Protein AF-A0A0P7GP69-F1 (afdb_monomer)

Sequence (137 aa):
MLWIRYITTRHDRRGEGIGARLAAFVAEHAAEQGYRRCRIAVNNPFAYHALYKAGFVFTGRETGLAELVLERPGQRDAATYQCGLDTFRTDEDRDLSDDERAFLDRHEGDGAPDLVGAPRDGADGARGGGTTDLPEP

Nearest PDB structures (foldseek):
  4fd5-assembly1_A  TM=7.853E-01  e=3.731E-02  Aedes aegypti
  6v3t-assembly3_C  TM=8.218E-01  e=5.816E-02  Tribolium castaneum
  3ne7-assembly1_A  TM=7.662E-01  e=9.659E-02  Thermoplasma acidophilum
  2oh1-assembly3_C  TM=7.158E-01  e=3.024E-01  Listeria monocytogenes serotype 4b str. F2365
  4bmh-assembly1_A  TM=7.440E-01  e=9.470E-01  Streptomyces sviceus ATCC 29083

Radius of gyration: 19.72 Å; Cα contacts (8 Å, |Δi|>4): 184; chains: 1; bounding box: 59×52×48 Å

Mean predicted aligned error: 7.57 Å

Structure (mmCIF, N/CA/C/O backbone):
data_AF-A0A0P7GP69-F1
#
_entry.id   AF-A0A0P7GP69-F1
#
loop_
_atom_site.group_PDB
_atom_site.id
_atom_site.type_symbol
_atom_site.label_atom_id
_atom_site.label_alt_id
_atom_site.label_comp_id
_atom_site.label_asym_id
_atom_site.label_entity_id
_atom_site.label_seq_id
_atom_site.pdbx_PDB_ins_code
_atom_site.Cartn_x
_atom_site.Cartn_y
_atom_site.Cartn_z
_atom_site.occupancy
_atom_site.B_iso_or_equiv
_atom_site.auth_seq_id
_atom_site.auth_comp_id
_atom_site.auth_asym_id
_atom_site.auth_atom_id
_atom_site.pdbx_PDB_model_num
ATOM 1 N N . MET A 1 1 ? -5.240 5.074 18.367 1.00 89.50 1 MET A N 1
ATOM 2 C CA . MET A 1 1 ? -4.609 4.830 17.050 1.00 89.50 1 MET A CA 1
ATOM 3 C C . MET A 1 1 ? -3.800 3.556 17.170 1.00 89.50 1 MET A C 1
ATOM 5 O O . MET A 1 1 ? -3.116 3.420 18.176 1.00 89.50 1 MET A O 1
ATOM 9 N N . LEU A 1 2 ? -3.923 2.638 16.214 1.00 97.44 2 LEU A N 1
ATOM 10 C CA . LEU A 1 2 ? -3.184 1.374 16.177 1.00 97.44 2 LEU A CA 1
ATOM 11 C C . LEU A 1 2 ? -2.047 1.466 15.152 1.00 97.44 2 LEU A C 1
ATOM 13 O O . LEU A 1 2 ? -2.227 2.072 14.097 1.00 97.44 2 LEU A O 1
ATOM 17 N N . TRP A 1 3 ? -0.897 0.871 15.466 1.00 97.12 3 TRP A N 1
ATOM 18 C CA . TRP A 1 3 ? 0.230 0.729 14.545 1.00 97.12 3 TRP A CA 1
ATOM 19 C C . TRP A 1 3 ? 0.518 -0.748 14.316 1.00 97.12 3 TRP A C 1
ATOM 21 O O . TRP A 1 3 ? 0.834 -1.480 15.252 1.00 97.12 3 TRP A O 1
ATOM 31 N N . ILE A 1 4 ? 0.428 -1.172 13.063 1.00 96.06 4 ILE A N 1
ATOM 32 C CA . ILE A 1 4 ? 0.896 -2.479 12.626 1.00 96.06 4 ILE A CA 1
ATOM 33 C C . ILE A 1 4 ? 2.402 -2.355 12.416 1.00 96.06 4 ILE A C 1
ATOM 35 O O . ILE A 1 4 ? 2.852 -1.515 11.636 1.00 96.06 4 ILE A O 1
ATOM 39 N N . ARG A 1 5 ? 3.190 -3.173 13.122 1.00 94.19 5 ARG A N 1
ATOM 40 C CA . ARG A 1 5 ? 4.652 -3.109 13.003 1.00 94.19 5 ARG A CA 1
ATOM 41 C C . ARG A 1 5 ? 5.169 -3.828 11.762 1.00 94.19 5 ARG A C 1
ATOM 43 O O . ARG A 1 5 ? 6.078 -3.324 11.118 1.00 94.19 5 ARG A O 1
ATOM 50 N N . TYR A 1 6 ? 4.610 -4.993 11.457 1.00 91.50 6 TYR A N 1
ATOM 51 C CA . TYR A 1 6 ? 4.948 -5.783 10.281 1.00 91.50 6 TYR A CA 1
ATOM 52 C C . TYR A 1 6 ? 3.769 -6.673 9.894 1.00 91.50 6 TYR A C 1
ATOM 54 O O . TYR A 1 6 ? 3.016 -7.143 10.746 1.00 91.50 6 TYR A O 1
ATOM 62 N N . ILE A 1 7 ? 3.644 -6.926 8.596 1.00 92.44 7 ILE A N 1
ATOM 63 C CA . ILE A 1 7 ? 2.836 -8.010 8.046 1.00 92.44 7 ILE A CA 1
ATOM 64 C C . ILE A 1 7 ? 3.779 -8.857 7.217 1.00 92.44 7 ILE A C 1
ATOM 66 O O . ILE A 1 7 ? 4.447 -8.361 6.313 1.00 92.44 7 ILE A O 1
ATOM 70 N N . THR A 1 8 ? 3.829 -10.141 7.527 1.00 91.38 8 THR A N 1
ATOM 71 C CA . THR A 1 8 ? 4.658 -11.096 6.809 1.00 91.38 8 THR A CA 1
ATOM 72 C C . THR A 1 8 ? 3.777 -12.194 6.239 1.00 91.38 8 THR A C 1
ATOM 74 O O . THR A 1 8 ? 2.765 -12.592 6.812 1.00 91.38 8 THR A O 1
ATOM 77 N N . THR A 1 9 ? 4.149 -12.662 5.054 1.00 90.81 9 THR A N 1
ATOM 78 C CA . THR A 1 9 ? 3.533 -13.817 4.402 1.00 90.81 9 THR A CA 1
ATOM 79 C C . THR A 1 9 ? 4.61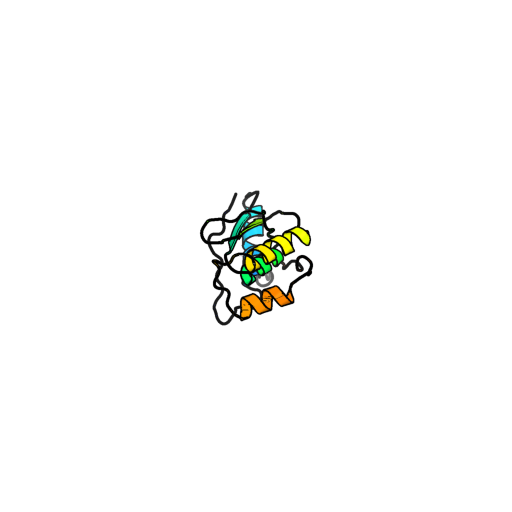0 -14.858 4.156 1.00 90.81 9 THR A C 1
ATOM 81 O O . THR A 1 9 ? 5.789 -14.520 3.994 1.00 90.81 9 THR A O 1
ATOM 84 N N . ARG A 1 10 ? 4.212 -16.134 4.157 1.00 92.38 10 ARG A N 1
ATOM 85 C CA . ARG A 1 10 ? 5.121 -17.235 3.833 1.00 92.38 10 ARG A CA 1
ATOM 86 C C . ARG A 1 10 ? 5.680 -17.021 2.424 1.00 92.38 10 ARG A C 1
ATOM 88 O O . ARG A 1 10 ? 4.948 -16.601 1.532 1.00 92.38 10 ARG A O 1
ATOM 95 N N . HIS A 1 11 ? 6.977 -17.264 2.248 1.00 87.69 11 HIS A N 1
ATOM 96 C CA . HIS A 1 11 ? 7.705 -16.889 1.033 1.00 87.69 11 HIS A CA 1
ATOM 97 C C . HIS A 1 11 ? 7.098 -17.484 -0.248 1.00 87.69 11 HIS A C 1
ATOM 99 O O . HIS A 1 11 ? 6.892 -16.775 -1.225 1.00 87.69 11 HIS A O 1
ATOM 105 N N . ASP A 1 12 ? 6.757 -18.768 -0.213 1.00 91.56 12 ASP A N 1
ATOM 106 C CA . ASP A 1 12 ? 6.130 -19.539 -1.294 1.00 91.56 12 ASP A CA 1
ATOM 107 C C . ASP A 1 12 ? 4.678 -19.140 -1.599 1.00 91.56 12 ASP A C 1
ATOM 109 O O . ASP A 1 12 ? 4.101 -19.648 -2.552 1.00 91.56 12 ASP A O 1
ATOM 113 N N . ARG A 1 13 ? 4.090 -18.241 -0.800 1.00 89.94 13 ARG A N 1
ATOM 114 C CA . ARG A 1 13 ? 2.723 -17.730 -0.978 1.00 89.94 13 ARG A CA 1
ATOM 115 C C . ARG A 1 13 ? 2.665 -16.232 -1.267 1.00 89.94 13 ARG A C 1
ATOM 117 O O . ARG A 1 13 ? 1.601 -15.606 -1.205 1.00 89.94 13 ARG A O 1
ATOM 124 N N . ARG A 1 14 ? 3.818 -15.615 -1.536 1.00 86.19 14 ARG A N 1
ATOM 125 C CA . ARG A 1 14 ? 3.886 -14.219 -1.983 1.00 86.19 14 ARG A CA 1
ATOM 126 C C . ARG A 1 14 ? 3.198 -14.090 -3.343 1.00 86.19 14 ARG A C 1
ATOM 128 O O . ARG A 1 14 ? 3.214 -15.008 -4.149 1.00 86.19 14 ARG A O 1
ATOM 135 N N . GLY A 1 15 ? 2.554 -12.950 -3.581 1.00 85.50 15 GLY A N 1
ATOM 136 C CA . GLY A 1 15 ? 1.784 -12.712 -4.809 1.00 85.50 15 GLY A CA 1
ATOM 137 C C . GLY A 1 15 ? 0.335 -13.221 -4.780 1.00 85.50 15 GLY A C 1
ATOM 138 O O . GLY A 1 15 ? -0.488 -12.694 -5.518 1.00 85.50 15 GLY A O 1
ATOM 139 N N . GLU A 1 16 ? -0.044 -14.117 -3.861 1.00 91.88 16 GLU A N 1
ATOM 140 C CA . GLU A 1 16 ? -1.431 -14.618 -3.724 1.00 91.88 16 GLU A CA 1
ATOM 141 C C . GLU A 1 16 ? -2.415 -13.605 -3.084 1.00 91.88 16 GLU A C 1
ATOM 143 O O . GLU A 1 16 ? -3.560 -13.930 -2.770 1.00 91.88 16 GLU A O 1
ATOM 148 N N . GLY A 1 17 ? -1.977 -12.373 -2.802 1.00 92.06 17 GLY A N 1
ATOM 149 C CA . GLY A 1 17 ? -2.814 -11.335 -2.180 1.00 92.06 17 GLY A CA 1
ATOM 150 C C . GLY A 1 17 ? -3.079 -11.507 -0.674 1.00 92.06 17 GLY A C 1
ATOM 151 O O . GLY A 1 17 ? -3.823 -10.720 -0.089 1.00 92.06 17 GLY A O 1
ATOM 152 N N . ILE A 1 18 ? -2.450 -12.487 -0.015 1.00 94.06 18 ILE A N 1
ATOM 153 C CA . ILE A 1 18 ? -2.645 -12.786 1.419 1.00 94.06 18 ILE A CA 1
ATOM 154 C C . ILE A 1 18 ? -2.333 -11.575 2.305 1.00 94.06 18 ILE A C 1
ATOM 156 O O . ILE A 1 18 ? -3.105 -11.265 3.208 1.00 94.06 18 ILE A O 1
ATOM 160 N N . GLY A 1 19 ? -1.231 -10.867 2.035 1.00 94.44 19 GLY A N 1
ATOM 161 C CA . GLY A 1 19 ? -0.807 -9.721 2.846 1.00 94.44 19 GLY A CA 1
ATOM 162 C C . GLY A 1 19 ? -1.837 -8.589 2.859 1.00 94.44 19 GLY A C 1
ATOM 163 O O . GLY A 1 19 ? -2.159 -8.067 3.923 1.00 94.44 19 GLY A O 1
ATOM 164 N N . ALA A 1 20 ? -2.420 -8.272 1.698 1.00 96.38 20 ALA A N 1
ATOM 165 C CA . ALA A 1 20 ? -3.468 -7.260 1.582 1.00 96.38 20 ALA A CA 1
ATOM 166 C C . ALA A 1 20 ? -4.740 -7.673 2.342 1.00 96.38 20 ALA A C 1
ATOM 168 O O . ALA A 1 20 ? -5.310 -6.881 3.088 1.00 96.38 20 ALA A O 1
ATOM 169 N N . ARG A 1 21 ? -5.157 -8.939 2.216 1.00 96.25 21 ARG A N 1
ATOM 170 C CA . ARG A 1 21 ? -6.332 -9.468 2.928 1.00 96.25 21 ARG A CA 1
ATOM 171 C C . ARG A 1 21 ? -6.133 -9.473 4.445 1.00 96.25 21 ARG A C 1
ATOM 173 O O . ARG A 1 21 ? -7.048 -9.110 5.177 1.00 96.25 21 ARG A O 1
ATOM 180 N N . LEU A 1 22 ? -4.938 -9.831 4.919 1.00 95.56 22 LEU A N 1
ATOM 181 C CA . LEU A 1 22 ? -4.597 -9.782 6.341 1.00 95.56 22 LEU A CA 1
ATOM 182 C C . LEU A 1 22 ? -4.575 -8.339 6.869 1.00 95.56 22 LEU A C 1
ATOM 184 O O . LEU A 1 22 ? -5.099 -8.080 7.948 1.00 95.56 22 LEU A O 1
ATOM 188 N N . ALA A 1 23 ? -4.034 -7.386 6.104 1.00 97.12 23 ALA A N 1
ATOM 189 C CA . ALA A 1 23 ? -4.077 -5.967 6.463 1.00 97.12 23 ALA A CA 1
ATOM 190 C C . ALA A 1 23 ? -5.520 -5.441 6.560 1.00 97.12 23 ALA A C 1
ATOM 192 O O . ALA A 1 23 ? -5.849 -4.716 7.500 1.00 97.12 23 ALA A O 1
ATOM 193 N N . ALA A 1 24 ? -6.385 -5.825 5.612 1.00 97.25 24 ALA A N 1
ATOM 194 C CA . ALA A 1 24 ? -7.797 -5.453 5.616 1.00 97.25 24 ALA A CA 1
ATOM 195 C C . ALA A 1 24 ? -8.510 -5.986 6.867 1.00 97.25 24 ALA A C 1
ATOM 197 O O . ALA A 1 24 ? -9.163 -5.207 7.560 1.00 97.25 24 ALA A O 1
ATOM 198 N N . PHE A 1 25 ? -8.292 -7.266 7.193 1.00 96.62 25 PHE A N 1
ATOM 199 C CA . PHE A 1 25 ? -8.808 -7.924 8.396 1.00 96.62 25 PHE A CA 1
ATOM 200 C C . PHE A 1 25 ? -8.376 -7.226 9.684 1.00 96.62 25 PHE A C 1
ATOM 202 O O . PHE A 1 25 ? -9.216 -6.856 10.498 1.00 96.62 25 PHE A O 1
ATOM 209 N N . VAL A 1 26 ? -7.071 -6.991 9.860 1.00 96.31 26 VAL A N 1
ATOM 210 C CA . VAL A 1 26 ? -6.545 -6.349 11.075 1.00 96.31 26 VAL A CA 1
ATOM 211 C C . VAL A 1 26 ? -7.121 -4.945 11.245 1.00 96.31 26 VAL A C 1
ATOM 213 O O . VAL A 1 26 ? -7.465 -4.556 12.358 1.00 96.31 26 VAL A O 1
ATOM 216 N N . ALA A 1 27 ? -7.245 -4.178 10.162 1.00 96.50 27 ALA A N 1
ATOM 217 C CA . ALA A 1 27 ? -7.786 -2.827 10.231 1.00 96.50 27 ALA A CA 1
ATOM 218 C C . ALA A 1 27 ? -9.303 -2.792 10.492 1.00 96.50 27 ALA A C 1
ATOM 220 O O . ALA A 1 27 ? -9.760 -1.899 11.204 1.00 96.50 27 ALA A O 1
ATOM 221 N N . GLU A 1 28 ? -10.072 -3.747 9.961 1.00 95.88 28 GLU A N 1
ATOM 222 C CA . GLU A 1 28 ? -11.498 -3.904 10.290 1.00 95.88 28 GLU A CA 1
ATOM 223 C C . GLU A 1 28 ? -11.678 -4.280 11.758 1.00 95.88 28 GLU A C 1
ATOM 225 O O . GLU A 1 28 ? -12.381 -3.580 12.485 1.00 95.88 28 GLU A O 1
ATOM 230 N N . HIS A 1 29 ? -10.930 -5.275 12.231 1.00 95.69 29 HIS A N 1
ATOM 231 C CA . HIS A 1 29 ? -10.969 -5.677 13.631 1.00 95.69 29 HIS A CA 1
ATOM 232 C C . HIS A 1 29 ? -10.533 -4.543 14.571 1.00 95.69 29 HIS A C 1
ATOM 234 O O . HIS A 1 29 ? -11.138 -4.310 15.613 1.00 95.69 29 HIS A O 1
ATOM 240 N N . ALA A 1 30 ? -9.515 -3.764 14.196 1.00 95.94 30 ALA A N 1
ATOM 241 C CA . ALA A 1 30 ? -9.116 -2.588 14.963 1.00 95.94 30 ALA A CA 1
ATOM 242 C C . ALA A 1 30 ? -10.257 -1.558 15.064 1.00 95.94 30 ALA A C 1
ATOM 244 O O . ALA A 1 30 ? -10.475 -0.987 16.134 1.00 95.94 30 ALA A O 1
ATOM 245 N N . ALA A 1 31 ? -11.004 -1.325 13.982 1.00 95.62 31 ALA A N 1
ATOM 246 C CA . ALA A 1 31 ? -12.147 -0.417 14.008 1.00 95.62 31 ALA A CA 1
ATOM 247 C C . ALA A 1 31 ? -13.261 -0.928 14.939 1.00 95.62 31 ALA A C 1
ATOM 249 O O . ALA A 1 31 ? -13.787 -0.146 15.733 1.00 95.62 31 ALA A O 1
ATOM 250 N N . GLU A 1 32 ? -13.559 -2.229 14.909 1.00 95.56 32 GLU A N 1
ATOM 251 C CA . GLU A 1 32 ? -14.523 -2.884 15.810 1.00 95.56 32 GLU A CA 1
ATOM 252 C C . GLU A 1 32 ? -14.122 -2.758 17.286 1.00 95.56 32 GLU A C 1
ATOM 254 O O . GLU A 1 32 ? -14.969 -2.520 18.143 1.00 95.56 32 GLU A O 1
ATOM 259 N N . GLN A 1 33 ? -12.821 -2.825 17.585 1.00 96.44 33 GLN A N 1
ATOM 260 C CA . GLN A 1 33 ? -12.275 -2.609 18.932 1.00 96.44 33 GLN A CA 1
ATOM 261 C C . GLN A 1 33 ? -12.188 -1.118 19.330 1.00 96.44 33 GLN A C 1
ATOM 263 O O . GLN A 1 33 ? -11.641 -0.777 20.379 1.00 96.44 33 GLN A O 1
ATOM 268 N N . GLY A 1 34 ? -12.707 -0.199 18.508 1.00 97.38 34 GLY A N 1
ATOM 269 C CA . GLY A 1 34 ? -12.780 1.233 18.811 1.00 97.38 34 GLY A CA 1
ATOM 270 C C . GLY A 1 34 ? -11.547 2.051 18.409 1.00 97.38 34 GLY A C 1
ATOM 271 O O . GLY A 1 34 ? -11.460 3.246 18.726 1.00 97.38 34 GLY A O 1
ATOM 272 N N . TYR A 1 35 ? -10.585 1.474 17.681 1.00 97.81 35 TYR A N 1
ATOM 273 C CA . TYR A 1 35 ? -9.469 2.244 17.135 1.00 97.81 35 TYR A CA 1
ATOM 274 C C . TYR A 1 35 ? -9.928 3.091 15.946 1.00 97.81 35 TYR A C 1
ATOM 276 O O . TYR A 1 35 ? -10.256 2.593 14.878 1.00 97.81 35 TYR A O 1
ATOM 284 N N . ARG A 1 36 ? -9.850 4.418 16.097 1.00 96.25 36 ARG A N 1
ATOM 285 C CA . ARG A 1 36 ? -10.260 5.368 15.043 1.00 96.25 36 ARG A CA 1
ATOM 286 C C . ARG A 1 36 ? -9.389 5.356 13.780 1.00 96.25 36 ARG A C 1
ATOM 288 O O . ARG A 1 36 ? -9.825 5.842 12.745 1.00 96.25 36 ARG A O 1
ATOM 295 N N . ARG A 1 37 ? -8.130 4.922 13.900 1.00 96.44 37 ARG A N 1
ATOM 296 C CA . ARG A 1 37 ? -7.110 4.952 12.838 1.00 96.44 37 ARG A CA 1
ATOM 297 C C . ARG A 1 37 ? -6.132 3.801 13.013 1.00 96.44 37 ARG A C 1
ATOM 299 O O . ARG A 1 37 ? -5.710 3.540 14.148 1.00 96.44 37 ARG A O 1
ATOM 306 N N . CYS A 1 38 ? -5.736 3.203 11.898 1.00 97.88 38 CYS A N 1
ATOM 307 C CA . CYS A 1 38 ? -4.711 2.173 11.796 1.00 97.88 38 CYS A CA 1
ATOM 308 C C . CYS A 1 38 ? -3.586 2.656 10.872 1.00 97.88 38 CYS A C 1
ATOM 310 O O . CYS A 1 38 ? -3.866 3.187 9.798 1.00 97.88 38 CYS A O 1
ATOM 312 N N . ARG A 1 39 ? -2.328 2.476 11.280 1.00 97.81 39 ARG A N 1
ATOM 313 C CA . ARG A 1 39 ? -1.135 2.879 10.523 1.00 97.81 39 ARG A CA 1
ATOM 314 C C . ARG A 1 39 ? -0.161 1.737 10.325 1.00 97.81 39 ARG A C 1
ATOM 316 O O . ARG A 1 39 ? -0.109 0.814 11.135 1.00 97.81 39 ARG A O 1
ATOM 323 N N . ILE A 1 40 ? 0.637 1.860 9.280 1.00 97.50 40 ILE A N 1
ATOM 324 C CA . ILE A 1 40 ? 1.762 0.982 8.975 1.00 97.50 40 ILE A CA 1
ATOM 325 C C . ILE A 1 40 ? 2.774 1.750 8.132 1.00 97.50 40 ILE A C 1
ATOM 327 O O . ILE A 1 40 ? 2.391 2.613 7.343 1.00 97.50 40 ILE A O 1
ATOM 331 N N . ALA A 1 41 ? 4.052 1.445 8.322 1.00 96.38 41 ALA A N 1
ATOM 332 C CA . ALA A 1 41 ? 5.128 1.953 7.489 1.00 96.38 41 ALA A CA 1
ATOM 333 C C . ALA A 1 41 ? 5.677 0.810 6.624 1.00 96.38 41 ALA A C 1
ATOM 335 O O . ALA A 1 41 ? 5.809 -0.316 7.112 1.00 96.38 41 ALA A O 1
ATOM 336 N N . VAL A 1 42 ? 5.931 1.069 5.341 1.00 95.50 42 VAL A N 1
ATOM 337 C CA . VAL A 1 42 ? 6.408 0.062 4.379 1.00 95.50 42 VAL A CA 1
ATOM 338 C C . VAL A 1 42 ? 7.571 0.604 3.563 1.00 95.50 42 VAL A C 1
ATOM 340 O O . VAL A 1 42 ? 7.556 1.754 3.142 1.00 95.50 42 VAL A O 1
ATOM 343 N N . ASN A 1 43 ? 8.568 -0.236 3.312 1.00 92.75 43 ASN A N 1
ATOM 344 C CA . ASN A 1 43 ? 9.814 0.157 2.653 1.00 92.75 43 ASN A CA 1
ATOM 345 C C . ASN A 1 43 ? 9.947 -0.335 1.204 1.00 92.75 43 ASN A C 1
ATOM 347 O O . ASN A 1 43 ? 10.962 -0.063 0.576 1.00 92.75 43 ASN A O 1
ATOM 351 N N . ASN A 1 44 ? 8.953 -1.057 0.678 1.00 93.62 44 ASN A N 1
ATOM 352 C CA . ASN A 1 44 ? 8.987 -1.607 -0.676 1.00 93.62 44 ASN A CA 1
ATOM 353 C C . ASN A 1 44 ? 7.667 -1.351 -1.428 1.00 93.62 44 ASN A C 1
ATOM 355 O O . ASN A 1 44 ? 6.591 -1.340 -0.805 1.00 93.62 44 ASN A O 1
ATOM 359 N N . PRO A 1 45 ? 7.722 -1.199 -2.764 1.00 96.12 45 PRO A N 1
ATOM 360 C CA . PRO A 1 45 ? 6.562 -0.840 -3.575 1.00 96.12 45 PRO A CA 1
ATOM 361 C C . PRO A 1 45 ? 5.485 -1.935 -3.622 1.00 96.12 45 PRO A C 1
ATOM 363 O O . PRO A 1 45 ? 4.294 -1.625 -3.704 1.00 96.12 45 PRO A O 1
ATOM 366 N N . PHE A 1 46 ? 5.852 -3.215 -3.488 1.00 95.81 46 PHE A N 1
ATOM 367 C CA . PHE A 1 46 ? 4.871 -4.305 -3.439 1.00 95.81 46 PHE A CA 1
ATOM 368 C C . PHE A 1 46 ? 3.967 -4.204 -2.209 1.00 95.81 46 PHE A C 1
ATOM 370 O O . PHE A 1 46 ? 2.744 -4.331 -2.314 1.00 95.81 46 PHE A O 1
ATOM 377 N N . ALA A 1 47 ? 4.562 -3.969 -1.036 1.00 95.81 47 ALA A N 1
ATOM 378 C CA . ALA A 1 47 ? 3.832 -3.781 0.209 1.00 95.81 47 ALA A CA 1
ATOM 379 C C . ALA A 1 47 ? 2.990 -2.503 0.160 1.00 95.81 47 ALA A C 1
ATOM 381 O O . ALA A 1 47 ? 1.822 -2.543 0.540 1.00 95.81 47 ALA A O 1
ATOM 382 N N . TYR A 1 48 ? 3.534 -1.405 -0.370 1.00 97.56 48 TYR A N 1
ATOM 383 C CA . TYR A 1 48 ? 2.784 -0.167 -0.601 1.00 97.56 48 TYR A CA 1
ATOM 384 C C . TYR A 1 48 ? 1.508 -0.417 -1.416 1.00 97.56 48 TYR A C 1
ATOM 386 O O . TYR A 1 48 ? 0.400 -0.121 -0.961 1.00 97.56 48 TYR A O 1
ATOM 394 N N . HIS A 1 49 ? 1.638 -1.064 -2.573 1.00 97.69 49 HIS A N 1
ATOM 395 C CA . HIS A 1 49 ? 0.506 -1.378 -3.439 1.00 97.69 49 HIS A CA 1
ATOM 396 C C . HIS A 1 49 ? -0.492 -2.350 -2.781 1.00 97.69 49 HIS A C 1
ATOM 398 O O . HIS A 1 49 ? -1.709 -2.166 -2.868 1.00 97.69 49 HIS A O 1
ATOM 404 N N . ALA A 1 50 ? -0.001 -3.372 -2.074 1.00 97.06 50 ALA A N 1
ATOM 405 C CA . ALA A 1 50 ? -0.847 -4.306 -1.331 1.00 97.06 50 ALA A CA 1
ATOM 406 C C . ALA A 1 50 ? -1.653 -3.610 -0.219 1.00 97.06 50 ALA A C 1
ATOM 408 O O . ALA A 1 50 ? -2.810 -3.955 0.022 1.00 97.06 50 ALA A O 1
ATOM 409 N N . LEU A 1 51 ? -1.074 -2.611 0.442 1.00 97.94 51 LEU A N 1
ATOM 410 C CA . LEU A 1 51 ? -1.741 -1.839 1.486 1.00 97.94 51 LEU A CA 1
ATOM 411 C C . LEU A 1 51 ? -2.804 -0.898 0.909 1.00 97.94 51 LEU A C 1
ATOM 413 O O . LEU A 1 51 ? -3.879 -0.774 1.499 1.00 97.94 51 LEU A O 1
ATOM 417 N N . TYR A 1 52 ? -2.583 -0.344 -0.286 1.00 98.12 52 TYR A N 1
ATOM 418 C CA . TYR A 1 52 ? -3.638 0.356 -1.023 1.00 98.12 52 TYR A CA 1
ATOM 419 C C . TYR A 1 52 ? -4.827 -0.553 -1.332 1.00 98.12 52 TYR A C 1
ATOM 421 O O . TYR A 1 52 ? -5.969 -0.126 -1.142 1.00 98.12 52 TYR A O 1
ATOM 429 N N . LYS A 1 53 ? -4.597 -1.814 -1.725 1.00 97.75 53 LYS A N 1
ATOM 430 C CA . LYS A 1 53 ? -5.675 -2.813 -1.880 1.00 97.75 53 LYS A CA 1
ATOM 431 C C . LYS A 1 53 ? -6.431 -3.054 -0.571 1.00 97.75 53 LYS A C 1
ATOM 433 O O . LYS A 1 53 ? -7.635 -3.264 -0.591 1.00 97.75 53 LYS A O 1
ATOM 438 N N . ALA A 1 54 ? -5.761 -2.972 0.575 1.00 97.69 54 ALA A N 1
ATOM 439 C CA . ALA A 1 54 ? -6.381 -3.100 1.897 1.00 97.69 54 ALA A CA 1
ATOM 440 C C . ALA A 1 54 ? -7.087 -1.819 2.397 1.00 97.69 54 ALA A C 1
ATOM 442 O O . ALA A 1 54 ? -7.596 -1.784 3.520 1.00 97.69 54 ALA A O 1
ATOM 443 N N . GLY A 1 55 ? -7.098 -0.752 1.591 1.00 97.88 55 GLY A N 1
ATOM 444 C CA . GLY A 1 55 ? -7.734 0.524 1.920 1.00 97.88 55 GLY A CA 1
ATOM 445 C C . GLY A 1 55 ? -6.885 1.471 2.769 1.00 97.88 55 GLY A C 1
ATOM 446 O O . GLY A 1 55 ? -7.422 2.444 3.295 1.00 97.88 55 GLY A O 1
ATOM 447 N N . PHE A 1 56 ? -5.587 1.204 2.919 1.00 98.38 56 PHE A N 1
ATOM 448 C CA . PHE A 1 56 ? -4.646 2.176 3.468 1.00 98.38 56 PHE A CA 1
ATOM 449 C C . PHE A 1 56 ? -4.240 3.185 2.389 1.00 98.38 56 PHE A C 1
ATOM 451 O O . PHE A 1 56 ? -4.226 2.864 1.204 1.00 98.38 56 PHE A O 1
ATOM 458 N N . VAL A 1 57 ? -3.903 4.402 2.804 1.00 98.38 57 VAL A N 1
ATOM 459 C CA . VAL A 1 57 ? -3.541 5.505 1.906 1.00 98.38 57 VAL A CA 1
ATOM 460 C C . VAL A 1 57 ? -2.246 6.141 2.375 1.00 98.38 57 VAL A C 1
ATOM 462 O O . VAL A 1 57 ? -2.040 6.302 3.579 1.00 98.38 57 VAL A O 1
ATOM 465 N N . PHE A 1 58 ? -1.384 6.512 1.429 1.00 98.19 58 PHE A N 1
ATOM 466 C CA . PHE A 1 58 ? -0.160 7.246 1.719 1.00 98.19 58 PHE A CA 1
ATOM 467 C C . PHE A 1 58 ? -0.463 8.576 2.404 1.00 98.19 58 PHE A C 1
ATOM 469 O O . PHE A 1 58 ? -1.331 9.337 1.990 1.00 98.19 58 PHE A O 1
ATOM 476 N N . THR A 1 59 ? 0.268 8.860 3.475 1.00 96.88 59 THR A N 1
ATOM 477 C CA . THR A 1 59 ? 0.058 10.074 4.272 1.00 96.88 59 THR A CA 1
ATOM 478 C C . THR A 1 59 ? 0.922 11.253 3.824 1.00 96.88 59 THR A C 1
ATOM 480 O O . THR A 1 59 ? 0.869 12.306 4.461 1.00 96.88 59 THR A O 1
ATOM 483 N N . GLY A 1 60 ? 1.750 11.077 2.786 1.00 95.19 60 GLY A N 1
ATOM 484 C CA . GLY A 1 60 ? 2.786 12.043 2.404 1.00 95.19 60 GLY A CA 1
ATOM 485 C C . GLY A 1 60 ? 3.982 12.067 3.360 1.00 95.19 60 GLY A C 1
ATOM 486 O O . GLY A 1 60 ? 4.776 12.999 3.322 1.00 95.19 60 GLY A O 1
ATOM 487 N N . ARG A 1 61 ? 4.077 11.099 4.281 1.00 93.81 61 ARG A N 1
ATOM 488 C CA . ARG A 1 61 ? 5.128 11.039 5.302 1.00 93.81 61 ARG A CA 1
ATOM 489 C C . ARG A 1 61 ? 5.985 9.807 5.119 1.00 93.81 61 ARG A C 1
ATOM 491 O O . ARG A 1 61 ? 5.461 8.708 4.941 1.00 93.81 61 ARG A O 1
ATOM 498 N N . GLU A 1 62 ? 7.274 10.004 5.317 1.00 91.25 62 GLU A N 1
ATOM 499 C CA . GLU A 1 62 ? 8.261 8.944 5.431 1.00 91.25 62 GLU A CA 1
ATOM 500 C C . GLU A 1 62 ? 8.771 8.881 6.873 1.00 91.25 62 GLU A C 1
ATOM 502 O O . GLU A 1 62 ? 8.860 9.898 7.571 1.00 91.25 62 GLU A O 1
ATOM 507 N N . THR A 1 63 ? 9.053 7.680 7.360 1.00 86.06 63 THR A N 1
ATOM 508 C CA . THR A 1 63 ? 9.879 7.472 8.550 1.00 86.06 63 THR A CA 1
ATOM 509 C C . THR A 1 63 ? 11.334 7.272 8.128 1.00 86.06 63 THR A C 1
ATOM 511 O O . THR A 1 63 ? 11.644 7.091 6.951 1.00 86.06 63 THR A O 1
ATOM 514 N N . GLY A 1 64 ? 12.256 7.316 9.096 1.00 73.62 64 GLY A N 1
ATOM 515 C CA . GLY A 1 64 ? 13.647 6.941 8.834 1.00 73.62 64 GLY A CA 1
ATOM 516 C C . GLY A 1 64 ? 13.746 5.512 8.282 1.00 73.62 64 GLY A C 1
ATOM 517 O O . GLY A 1 64 ? 12.915 4.675 8.622 1.00 73.62 64 GLY A O 1
ATOM 518 N N . LEU A 1 65 ? 14.775 5.244 7.468 1.00 72.50 65 LEU A N 1
ATOM 519 C CA . LEU A 1 65 ? 14.946 4.018 6.662 1.00 72.50 65 LEU A CA 1
ATOM 520 C C . LEU A 1 65 ? 13.984 3.895 5.471 1.00 72.50 65 LEU A C 1
ATOM 522 O O . LEU A 1 65 ? 13.655 2.782 5.058 1.00 72.50 65 LEU A O 1
ATOM 526 N N . ALA A 1 66 ? 13.558 5.028 4.908 1.00 75.19 66 ALA A N 1
ATOM 527 C CA . ALA A 1 66 ? 12.819 5.041 3.654 1.00 75.19 66 ALA A CA 1
ATOM 528 C C . ALA A 1 66 ? 11.474 4.274 3.762 1.00 75.19 66 ALA A C 1
ATOM 530 O O . ALA A 1 66 ? 11.009 3.627 2.822 1.00 75.19 66 ALA A O 1
ATOM 531 N N . GLU A 1 67 ? 10.813 4.285 4.921 1.00 87.25 67 GLU A N 1
ATOM 532 C CA . GLU A 1 67 ? 9.493 3.656 5.037 1.00 87.25 67 GLU A CA 1
ATOM 533 C C . GLU A 1 67 ? 8.401 4.708 4.799 1.00 87.25 67 GLU A C 1
ATOM 535 O O . GLU A 1 67 ? 8.328 5.723 5.487 1.00 87.25 67 GLU A O 1
ATOM 540 N N . LEU A 1 68 ? 7.505 4.462 3.849 1.00 95.94 68 LEU A N 1
ATOM 541 C CA . LEU A 1 68 ? 6.342 5.313 3.614 1.00 95.94 68 LEU A CA 1
ATOM 542 C C . LEU A 1 68 ? 5.248 4.957 4.615 1.00 95.94 68 LEU A C 1
ATOM 544 O O . LEU A 1 68 ? 4.907 3.784 4.783 1.00 95.94 68 LEU A O 1
ATOM 548 N N . VAL A 1 69 ? 4.651 5.966 5.248 1.00 97.50 69 VAL A N 1
ATOM 549 C CA . VAL A 1 69 ? 3.561 5.782 6.212 1.00 97.50 69 VAL A CA 1
ATOM 550 C C . VAL A 1 69 ? 2.218 5.808 5.502 1.00 97.50 69 VAL A C 1
ATOM 552 O O . VAL A 1 69 ? 1.846 6.817 4.891 1.00 97.50 69 VAL A O 1
ATOM 555 N N . LEU A 1 70 ? 1.451 4.731 5.666 1.00 98.31 70 LEU A N 1
ATOM 556 C CA . LEU A 1 70 ? 0.073 4.640 5.211 1.00 98.31 70 LEU A CA 1
ATOM 557 C C . LEU A 1 70 ? -0.903 4.572 6.395 1.00 98.31 70 LEU A C 1
ATOM 559 O O . LEU A 1 70 ? -0.595 4.024 7.458 1.00 98.31 70 LEU A O 1
ATOM 563 N N . GLU A 1 71 ? -2.101 5.123 6.208 1.00 98.06 71 GLU A N 1
ATOM 564 C CA . GLU A 1 71 ? -3.172 5.180 7.209 1.00 98.06 71 GLU A CA 1
ATOM 565 C C . GLU A 1 71 ? -4.512 4.701 6.630 1.00 98.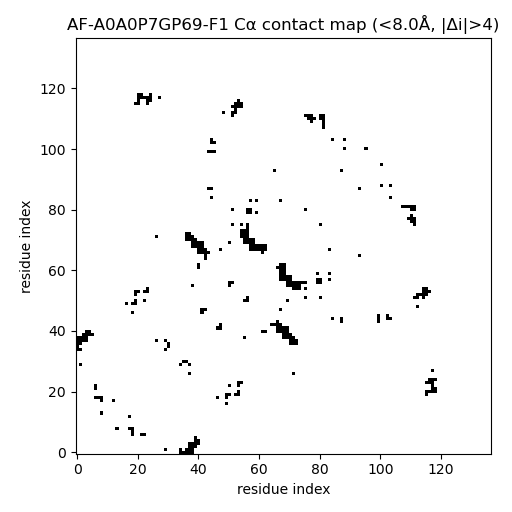06 71 GLU A C 1
ATOM 567 O O . GLU A 1 71 ? -4.816 4.931 5.460 1.00 98.06 71 GLU A O 1
ATOM 572 N N . ARG A 1 72 ? -5.330 4.056 7.468 1.00 97.25 72 ARG A N 1
ATOM 573 C CA . ARG A 1 72 ? -6.748 3.769 7.214 1.00 97.25 72 ARG A CA 1
ATOM 574 C C . ARG A 1 72 ? -7.590 4.287 8.396 1.00 97.25 72 ARG A C 1
ATOM 576 O O . ARG A 1 72 ? -7.212 4.029 9.546 1.00 97.25 72 ARG A O 1
ATOM 583 N N . PRO A 1 73 ? -8.729 4.970 8.160 1.00 96.56 73 PRO A N 1
ATOM 584 C CA . PRO A 1 73 ? -9.265 5.376 6.853 1.00 96.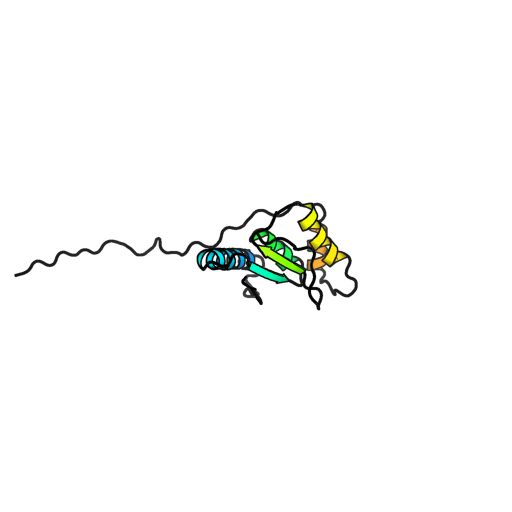56 73 PRO A CA 1
ATOM 585 C C . PRO A 1 73 ? -8.477 6.531 6.205 1.00 96.56 73 PRO A C 1
ATOM 587 O O . PRO A 1 73 ? -7.812 7.293 6.901 1.00 96.56 73 PRO A O 1
ATOM 590 N N . GLY A 1 74 ? -8.596 6.673 4.881 1.00 94.38 74 GLY A N 1
ATOM 591 C CA . GLY A 1 74 ? -8.005 7.752 4.082 1.00 94.38 74 GLY A CA 1
ATOM 592 C C . GLY A 1 74 ? -8.678 7.874 2.707 1.00 94.38 74 GLY A C 1
ATOM 593 O O . GLY A 1 74 ? -9.408 6.970 2.295 1.00 94.38 74 GLY A O 1
ATOM 594 N N . GLN A 1 75 ? -8.458 8.988 2.004 1.00 94.44 75 GLN A N 1
ATOM 595 C CA . GLN A 1 75 ? -9.011 9.219 0.663 1.00 94.44 75 GLN A CA 1
ATOM 596 C C . GLN A 1 75 ? -8.129 8.573 -0.412 1.00 94.44 75 GLN A C 1
ATOM 598 O O . GLN A 1 75 ? -6.932 8.804 -0.451 1.00 94.44 75 GLN A O 1
ATOM 603 N N . ARG A 1 76 ? -8.718 7.745 -1.279 1.00 94.56 76 ARG A N 1
ATOM 604 C CA . ARG A 1 76 ? -7.982 6.923 -2.255 1.00 94.56 76 ARG A CA 1
ATOM 605 C C . ARG A 1 76 ? -7.929 7.589 -3.629 1.00 94.56 76 ARG A C 1
ATOM 607 O O . ARG A 1 76 ? -8.535 7.089 -4.573 1.00 94.56 76 ARG A O 1
ATOM 614 N N . ASP A 1 77 ? -7.2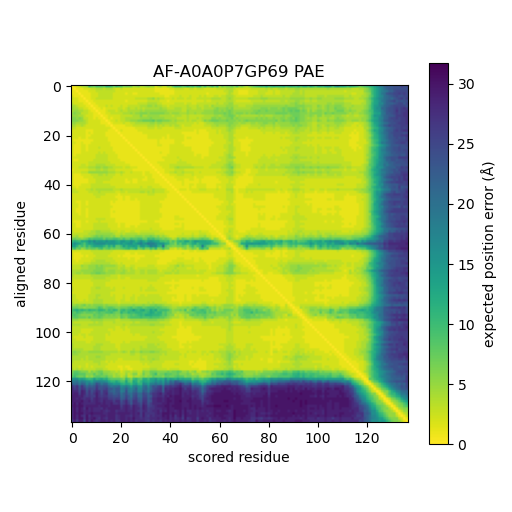67 8.733 -3.737 1.00 94.81 77 ASP A N 1
ATOM 615 C CA . ASP A 1 77 ? -7.067 9.390 -5.030 1.00 94.81 77 ASP A CA 1
ATOM 616 C C . ASP A 1 77 ? -5.812 8.876 -5.760 1.00 94.81 77 ASP A C 1
ATOM 618 O O . ASP A 1 77 ? -4.839 8.425 -5.151 1.00 94.81 77 ASP A O 1
ATOM 622 N N . ALA A 1 78 ? -5.855 8.925 -7.094 1.00 96.12 78 ALA A N 1
ATOM 623 C CA . ALA A 1 78 ? -4.782 8.426 -7.952 1.00 96.12 78 ALA A CA 1
ATOM 624 C C . ALA A 1 78 ? -3.481 9.231 -7.805 1.00 96.12 78 ALA A C 1
ATOM 626 O O . ALA A 1 78 ? -2.402 8.651 -7.867 1.00 96.12 78 ALA A O 1
ATOM 627 N N . ALA A 1 79 ? -3.572 10.544 -7.567 1.00 96.88 79 ALA A N 1
ATOM 628 C CA . ALA A 1 79 ? -2.400 11.405 -7.436 1.00 96.88 79 ALA A CA 1
ATOM 629 C C . ALA A 1 79 ? -1.582 11.056 -6.183 1.00 96.88 79 ALA A C 1
ATOM 631 O O . ALA A 1 79 ? -0.367 10.904 -6.261 1.00 96.88 79 ALA A O 1
ATOM 632 N N . THR A 1 80 ? -2.244 10.846 -5.043 1.00 97.38 80 THR A N 1
ATOM 633 C CA . THR A 1 80 ? -1.607 10.417 -3.790 1.00 97.38 80 THR A CA 1
ATOM 634 C C . THR A 1 80 ? -1.024 9.010 -3.911 1.00 97.38 80 THR A C 1
ATOM 636 O O . THR A 1 80 ? 0.061 8.739 -3.393 1.00 97.38 80 THR A O 1
ATOM 639 N N . TYR A 1 81 ? -1.708 8.116 -4.631 1.00 98.06 81 TYR A N 1
ATOM 640 C CA . TYR A 1 81 ? -1.185 6.788 -4.936 1.00 98.06 81 TYR A CA 1
ATOM 641 C C . TYR A 1 81 ? 0.107 6.859 -5.759 1.00 98.06 81 TYR A C 1
ATOM 643 O O . TYR A 1 81 ? 1.104 6.265 -5.341 1.00 98.06 81 TYR A O 1
ATOM 651 N N . GLN A 1 82 ? 0.108 7.621 -6.857 1.00 98.00 82 GLN A N 1
ATOM 652 C CA . GLN A 1 82 ? 1.282 7.799 -7.716 1.00 98.00 82 GLN A CA 1
ATOM 653 C C . GLN A 1 82 ? 2.427 8.502 -6.987 1.00 98.00 82 GLN A C 1
ATOM 655 O O . GLN A 1 82 ? 3.549 8.018 -7.049 1.00 98.00 82 GLN A O 1
ATOM 660 N N . CYS A 1 83 ? 2.139 9.531 -6.185 1.00 96.69 83 CYS A N 1
ATOM 661 C CA . CYS A 1 83 ? 3.151 10.242 -5.403 1.00 96.69 83 CYS A CA 1
ATOM 662 C C . CYS A 1 83 ? 3.975 9.299 -4.512 1.00 96.69 83 CYS A C 1
ATOM 664 O O . CYS A 1 83 ? 5.194 9.418 -4.467 1.00 96.69 83 CYS A O 1
ATOM 666 N N . GLY A 1 84 ? 3.344 8.321 -3.852 1.00 96.19 84 GLY A N 1
ATOM 667 C CA . GLY A 1 84 ? 4.098 7.341 -3.066 1.00 96.19 84 GLY A CA 1
ATOM 668 C C . GLY A 1 84 ? 4.860 6.310 -3.909 1.00 96.19 84 GLY A C 1
ATOM 669 O O . GLY A 1 84 ? 5.892 5.825 -3.459 1.00 96.19 84 GLY A O 1
ATOM 670 N N . LEU A 1 85 ? 4.408 5.983 -5.129 1.00 97.19 85 LEU A N 1
ATOM 671 C CA . LEU A 1 85 ? 5.217 5.179 -6.058 1.00 97.19 85 LEU A CA 1
ATOM 672 C C . LEU A 1 85 ? 6.446 5.960 -6.535 1.00 97.19 85 LEU A C 1
ATOM 674 O O . LEU A 1 85 ? 7.539 5.401 -6.579 1.00 97.19 85 LEU A O 1
ATOM 678 N N . ASP A 1 86 ? 6.277 7.248 -6.836 1.00 95.81 86 ASP A N 1
ATOM 679 C CA . ASP A 1 86 ? 7.356 8.138 -7.262 1.00 95.81 86 ASP A CA 1
ATOM 680 C C . ASP A 1 86 ? 8.426 8.283 -6.184 1.00 95.81 86 ASP A C 1
ATOM 682 O O . ASP A 1 86 ? 9.607 8.230 -6.510 1.00 95.81 86 ASP A O 1
ATOM 686 N N . THR A 1 87 ? 8.045 8.340 -4.903 1.00 94.56 87 THR A N 1
ATOM 687 C CA . THR A 1 87 ? 9.010 8.326 -3.793 1.00 94.56 87 THR A CA 1
ATOM 688 C C . THR A 1 87 ? 9.957 7.124 -3.862 1.00 94.56 87 THR A C 1
ATOM 690 O O . THR A 1 87 ? 11.149 7.281 -3.622 1.00 94.56 87 THR A O 1
ATOM 693 N N . PHE A 1 88 ? 9.472 5.930 -4.232 1.00 94.12 88 PHE A N 1
ATOM 694 C CA . PHE A 1 88 ? 10.357 4.774 -4.419 1.00 94.12 88 PHE A CA 1
ATOM 695 C C . PHE A 1 88 ? 11.269 4.919 -5.643 1.00 94.12 88 PHE A C 1
ATOM 697 O O . PHE A 1 88 ? 12.376 4.394 -5.614 1.00 94.12 88 PHE A O 1
ATOM 704 N N . ARG A 1 89 ? 10.821 5.601 -6.708 1.00 92.62 89 ARG A N 1
ATOM 705 C CA . ARG A 1 89 ? 11.600 5.812 -7.944 1.00 92.62 89 ARG A CA 1
ATOM 706 C C . ARG A 1 89 ? 12.721 6.835 -7.764 1.00 92.62 89 ARG A C 1
ATOM 708 O O . ARG A 1 89 ? 13.775 6.684 -8.369 1.00 92.62 89 ARG A O 1
ATOM 715 N N . THR A 1 90 ? 12.468 7.897 -7.000 1.00 90.19 90 THR A N 1
ATOM 716 C CA . THR A 1 90 ? 13.359 9.068 -6.919 1.00 90.19 90 THR A CA 1
ATOM 717 C C . THR A 1 90 ? 14.394 8.992 -5.804 1.00 90.19 90 THR A C 1
ATOM 719 O O . THR A 1 90 ? 15.316 9.799 -5.781 1.00 90.19 90 THR A O 1
ATOM 722 N N . ASP A 1 91 ? 14.214 8.088 -4.847 1.00 85.88 91 ASP A N 1
ATOM 723 C CA . ASP A 1 91 ? 15.111 7.943 -3.706 1.00 85.88 91 ASP A CA 1
ATOM 724 C C . ASP A 1 91 ? 16.356 7.131 -4.100 1.00 85.88 91 ASP A C 1
ATOM 726 O O . ASP A 1 91 ? 16.310 5.905 -4.205 1.00 85.88 91 ASP A O 1
ATOM 730 N N . GLU A 1 92 ? 17.462 7.837 -4.352 1.00 79.19 92 GLU A N 1
ATOM 731 C CA . GLU A 1 92 ? 18.736 7.264 -4.814 1.00 79.19 92 GLU A CA 1
ATOM 732 C C . GLU A 1 92 ? 19.398 6.338 -3.779 1.00 79.19 92 GLU A C 1
ATOM 734 O O . GLU A 1 92 ? 20.196 5.478 -4.154 1.00 79.19 92 GLU A O 1
ATOM 739 N N . ASP A 1 93 ? 19.055 6.470 -2.493 1.00 83.38 93 ASP A N 1
ATOM 740 C CA .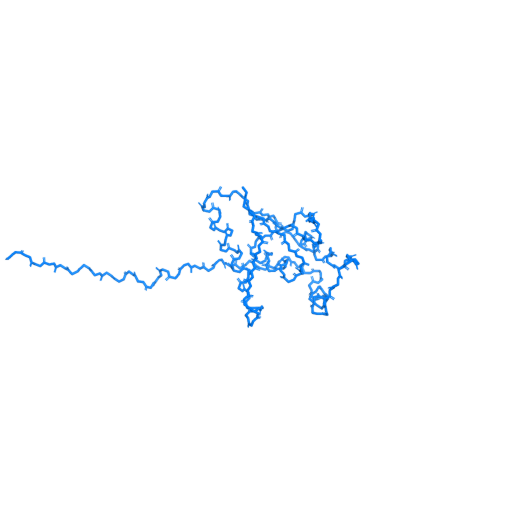 ASP A 1 93 ? 19.589 5.619 -1.424 1.00 83.38 93 ASP A CA 1
ATOM 741 C C . ASP A 1 93 ? 18.901 4.238 -1.382 1.00 83.38 93 ASP A C 1
ATOM 743 O O . ASP A 1 93 ? 19.334 3.337 -0.650 1.00 83.38 93 ASP A O 1
ATOM 747 N N . ARG A 1 94 ? 17.829 4.031 -2.164 1.00 86.25 94 ARG A N 1
ATOM 748 C CA . ARG A 1 94 ? 17.128 2.744 -2.253 1.00 86.25 94 ARG A CA 1
ATOM 749 C C . ARG A 1 94 ? 17.763 1.829 -3.285 1.00 86.25 94 ARG A C 1
ATOM 751 O O . ARG A 1 94 ? 17.653 2.030 -4.492 1.00 86.25 94 ARG A O 1
ATOM 758 N N . ASP A 1 95 ? 18.286 0.714 -2.796 1.00 87.31 95 ASP A N 1
ATOM 759 C CA . ASP A 1 95 ? 18.664 -0.411 -3.644 1.00 87.31 95 ASP A CA 1
ATOM 760 C C . ASP A 1 95 ? 17.423 -1.229 -4.036 1.00 87.31 95 ASP A C 1
ATOM 762 O O . ASP A 1 95 ? 17.049 -2.200 -3.372 1.00 87.31 95 ASP A O 1
ATOM 766 N N . LEU A 1 96 ? 16.725 -0.783 -5.085 1.00 91.88 96 LEU A N 1
ATOM 767 C CA . LEU A 1 96 ? 15.605 -1.528 -5.657 1.00 91.88 96 LEU A CA 1
ATOM 768 C C . LEU A 1 96 ? 16.110 -2.767 -6.404 1.00 91.88 96 LEU A C 1
ATOM 770 O O . LEU A 1 96 ? 17.065 -2.715 -7.180 1.00 91.88 96 LEU A O 1
ATOM 774 N N . SER A 1 97 ? 15.402 -3.877 -6.259 1.00 94.19 97 SER A N 1
ATOM 775 C CA . SER A 1 97 ? 15.571 -5.041 -7.129 1.00 94.19 97 SER A CA 1
ATOM 776 C C . SER A 1 97 ? 15.027 -4.787 -8.544 1.00 94.19 97 SER A C 1
ATOM 778 O O . SER A 1 97 ? 14.224 -3.877 -8.775 1.00 94.19 97 SER A O 1
ATOM 780 N N . ASP A 1 98 ? 15.425 -5.624 -9.508 1.00 95.75 98 ASP A N 1
ATOM 781 C CA . ASP A 1 98 ? 14.894 -5.567 -10.880 1.00 95.75 98 ASP A CA 1
ATOM 782 C C . ASP A 1 98 ? 13.371 -5.743 -10.920 1.00 95.75 98 ASP A C 1
ATOM 784 O O . ASP A 1 98 ? 12.677 -5.046 -11.662 1.00 95.75 98 ASP A O 1
ATOM 788 N N . ASP A 1 99 ? 12.839 -6.630 -10.076 1.00 95.56 99 ASP A N 1
ATOM 789 C CA . ASP A 1 99 ? 11.402 -6.871 -9.980 1.00 95.56 99 ASP A CA 1
ATOM 790 C C . ASP A 1 99 ? 10.651 -5.648 -9.439 1.00 95.56 99 ASP A C 1
ATOM 792 O O . ASP A 1 99 ? 9.535 -5.371 -9.886 1.00 95.56 99 ASP A O 1
ATOM 796 N N . GLU A 1 100 ? 11.246 -4.907 -8.498 1.00 96.31 100 GLU A N 1
ATOM 797 C CA . GLU A 1 100 ? 10.670 -3.674 -7.949 1.00 96.31 100 GLU A CA 1
ATOM 798 C C . GLU A 1 100 ? 10.672 -2.548 -8.978 1.00 96.31 100 GLU A C 1
ATOM 800 O O . GLU A 1 100 ? 9.642 -1.896 -9.146 1.00 96.31 100 GLU A O 1
ATOM 805 N N . ARG A 1 101 ? 11.773 -2.367 -9.719 1.00 96.56 101 ARG A N 1
ATOM 806 C CA . ARG A 1 101 ? 11.829 -1.420 -10.845 1.00 96.56 101 ARG A CA 1
ATOM 807 C C . ARG A 1 101 ? 10.768 -1.742 -11.890 1.00 96.56 101 ARG A C 1
ATOM 809 O O . ARG A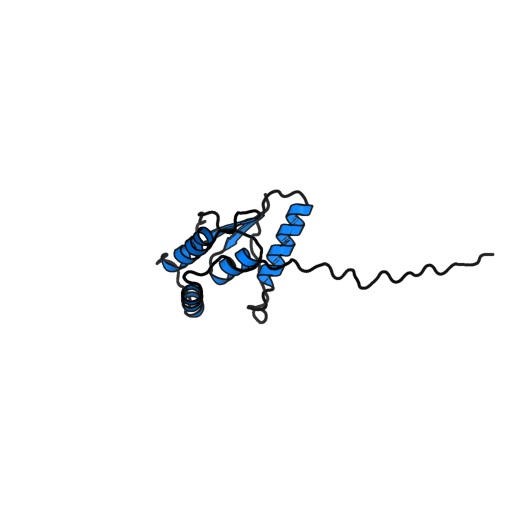 1 101 ? 9.912 -0.914 -12.180 1.00 96.56 101 ARG A O 1
ATOM 816 N N . ALA A 1 102 ? 10.738 -2.988 -12.361 1.00 97.25 102 ALA A N 1
ATOM 817 C CA . ALA A 1 102 ? 9.763 -3.420 -13.354 1.00 97.25 102 ALA A CA 1
ATOM 818 C C . ALA A 1 102 ? 8.318 -3.314 -12.835 1.00 97.25 102 ALA A C 1
ATOM 820 O O . ALA A 1 102 ? 7.385 -3.103 -13.609 1.00 97.25 102 ALA A O 1
ATOM 821 N N . PHE A 1 103 ? 8.097 -3.489 -11.529 1.00 97.44 103 PHE A N 1
ATOM 822 C CA . PHE A 1 103 ? 6.795 -3.268 -10.911 1.00 97.44 103 PHE A CA 1
ATOM 823 C C . PHE A 1 103 ? 6.394 -1.795 -10.926 1.00 97.44 103 PHE A C 1
ATOM 825 O O . PHE A 1 103 ? 5.247 -1.508 -11.266 1.00 97.44 103 PHE A O 1
ATOM 832 N N . LEU A 1 104 ? 7.309 -0.889 -10.576 1.00 97.44 104 LEU A N 1
ATOM 833 C CA . LEU A 1 104 ? 7.073 0.550 -10.619 1.00 97.44 104 LEU A CA 1
ATOM 834 C C . LEU A 1 104 ? 6.766 1.003 -12.048 1.00 97.44 104 LEU A C 1
ATOM 836 O O . LEU A 1 104 ? 5.752 1.666 -12.248 1.00 97.44 104 LEU A O 1
ATOM 840 N N . ASP A 1 105 ? 7.550 0.586 -13.038 1.00 97.62 105 ASP A N 1
ATOM 841 C CA . ASP A 1 105 ? 7.331 0.952 -14.446 1.00 97.62 105 ASP A CA 1
ATOM 842 C C . ASP A 1 105 ? 5.952 0.496 -14.943 1.00 97.62 105 ASP A C 1
ATOM 844 O O . ASP A 1 105 ? 5.221 1.251 -15.578 1.00 97.62 105 ASP A O 1
ATOM 848 N N . ARG A 1 106 ? 5.538 -0.730 -14.590 1.00 97.62 106 ARG A N 1
ATOM 849 C CA . ARG A 1 106 ? 4.219 -1.264 -14.973 1.00 97.62 106 ARG A CA 1
ATOM 850 C C . ARG A 1 106 ? 3.032 -0.494 -14.394 1.00 97.62 106 ARG A C 1
ATOM 852 O O . ARG A 1 106 ? 1.955 -0.608 -14.961 1.00 97.62 106 ARG A O 1
ATOM 859 N N . HIS A 1 107 ? 3.208 0.204 -13.272 1.00 97.31 107 HIS A N 1
ATOM 860 C CA . HIS A 1 107 ? 2.131 0.923 -12.577 1.00 97.31 107 HIS A CA 1
ATOM 861 C C . HIS A 1 107 ? 2.267 2.447 -12.690 1.00 97.31 107 HIS A C 1
ATOM 863 O O . HIS A 1 107 ? 1.638 3.190 -11.928 1.00 97.31 107 HIS A O 1
ATOM 869 N N . GLU A 1 108 ? 3.113 2.942 -13.591 1.00 96.94 108 GLU A N 1
ATOM 870 C CA . GLU A 1 108 ? 3.211 4.370 -13.874 1.00 96.94 108 GLU A CA 1
ATOM 871 C C . GLU A 1 108 ? 1.901 4.888 -14.485 1.00 96.94 108 GLU A C 1
ATOM 873 O O . GLU A 1 108 ? 1.362 4.317 -15.429 1.00 96.94 108 GLU A O 1
ATOM 878 N N . GLY A 1 109 ? 1.358 5.966 -13.913 1.00 95.88 109 GLY A N 1
ATOM 879 C CA . GLY A 1 109 ? 0.115 6.583 -14.390 1.00 95.88 109 GLY A CA 1
ATOM 880 C C . GLY A 1 109 ? -1.178 5.844 -14.013 1.00 95.88 109 GLY A C 1
ATOM 881 O O . GLY A 1 109 ? -2.264 6.379 -14.243 1.00 95.88 109 GLY A O 1
ATOM 882 N N . ASP A 1 110 ? -1.090 4.669 -13.386 1.00 97.00 110 ASP A N 1
ATOM 883 C CA . ASP A 1 110 ? -2.252 3.916 -12.907 1.00 97.00 110 ASP A CA 1
ATOM 884 C C . ASP A 1 110 ? -3.035 4.640 -11.797 1.00 97.00 110 ASP A C 1
ATOM 886 O O . ASP A 1 110 ? -2.501 5.401 -10.982 1.00 97.00 110 ASP A O 1
ATOM 890 N N . GLY A 1 111 ? -4.326 4.326 -11.698 1.00 96.69 111 GLY A N 1
ATOM 891 C CA . GLY A 1 111 ? -5.144 4.698 -10.546 1.00 96.69 111 GLY A CA 1
ATOM 892 C C . GLY A 1 111 ? -4.848 3.859 -9.297 1.00 96.69 111 GLY A C 1
ATOM 893 O O . GLY A 1 111 ? -4.187 2.821 -9.352 1.00 96.69 111 GLY A O 1
ATOM 894 N N . ALA A 1 112 ? -5.396 4.282 -8.152 1.00 95.69 112 ALA A N 1
ATOM 895 C CA . ALA A 1 112 ? -5.386 3.452 -6.949 1.00 95.69 112 ALA A CA 1
ATOM 896 C C . ALA A 1 112 ? -6.092 2.105 -7.233 1.00 95.69 112 ALA A C 1
ATOM 898 O O . ALA A 1 112 ? -7.178 2.114 -7.818 1.00 95.69 112 ALA A O 1
ATOM 899 N N . PRO A 1 113 ? -5.524 0.956 -6.813 1.00 96.75 113 PRO A N 1
ATOM 900 C CA . PRO A 1 113 ? -6.050 -0.365 -7.165 1.00 96.75 113 PRO A CA 1
ATOM 901 C C . PRO A 1 113 ? -7.430 -0.633 -6.547 1.00 96.75 113 PRO A C 1
ATOM 903 O O . PRO A 1 113 ? -7.861 0.063 -5.627 1.00 96.75 113 PRO A O 1
ATOM 906 N N . ASP A 1 114 ? -8.117 -1.690 -6.969 1.00 96.75 114 ASP A N 1
ATOM 907 C CA . ASP A 1 114 ? -9.368 -2.100 -6.321 1.00 96.75 114 ASP A CA 1
ATOM 908 C C . ASP A 1 114 ? -9.153 -2.586 -4.880 1.00 96.75 114 ASP A C 1
ATOM 910 O 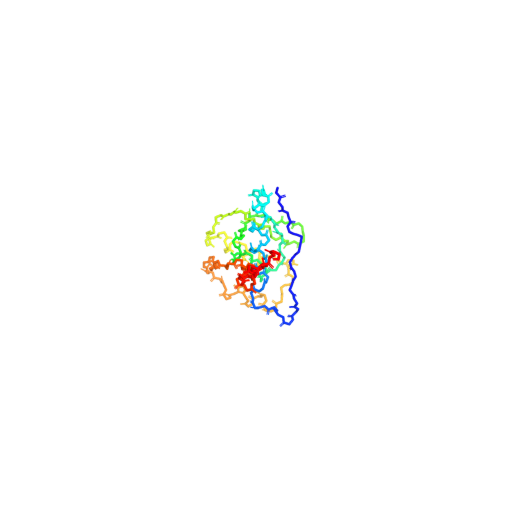O . ASP A 1 114 ? -8.084 -3.084 -4.508 1.00 96.75 114 ASP A O 1
ATOM 914 N N . LEU A 1 115 ? -10.188 -2.426 -4.050 1.00 97.00 115 LEU A N 1
ATOM 915 C CA . LEU A 1 115 ? -10.163 -2.894 -2.667 1.00 97.00 115 LEU A CA 1
ATOM 916 C C . LEU A 1 115 ? -10.295 -4.417 -2.596 1.00 97.00 115 LEU A C 1
ATOM 918 O O . LEU A 1 115 ? -11.124 -5.018 -3.276 1.00 97.00 115 LEU A O 1
ATOM 922 N N . VAL A 1 116 ? -9.535 -5.032 -1.693 1.00 96.44 116 VAL A N 1
ATOM 923 C CA . VAL A 1 116 ? -9.749 -6.417 -1.273 1.00 96.44 116 VAL A CA 1
ATOM 924 C C . VAL A 1 116 ? -10.567 -6.444 0.011 1.00 96.44 116 VAL A C 1
ATOM 926 O O . VAL A 1 116 ? -10.327 -5.666 0.933 1.00 96.44 116 VAL A O 1
ATOM 929 N N . GLY A 1 117 ? -11.526 -7.364 0.084 1.00 90.06 117 GLY A N 1
ATOM 930 C CA . GLY A 1 117 ? -12.251 -7.622 1.324 1.00 90.06 117 GLY A CA 1
ATOM 931 C C . GLY A 1 117 ? -11.387 -8.372 2.339 1.00 90.06 117 GLY A C 1
ATOM 932 O O . GLY A 1 117 ? -10.526 -9.183 1.964 1.00 90.06 117 GLY A O 1
ATOM 933 N N . ALA A 1 118 ? -11.650 -8.149 3.626 1.00 87.25 118 ALA A N 1
ATOM 934 C CA . ALA A 1 118 ? -11.141 -9.028 4.666 1.00 87.25 118 ALA A CA 1
ATOM 935 C C . ALA A 1 118 ? -11.669 -10.463 4.458 1.00 87.25 118 ALA A C 1
ATOM 937 O O . ALA A 1 118 ? -12.793 -10.661 3.977 1.00 87.25 118 ALA A O 1
ATOM 938 N N . PRO A 1 119 ? -10.879 -11.500 4.788 1.00 84.00 119 PRO A N 1
ATOM 939 C CA . PRO A 1 119 ? -11.414 -12.840 4.964 1.00 84.00 119 PRO A CA 1
ATOM 940 C C . PRO A 1 119 ? -12.560 -12.784 5.977 1.00 84.00 119 PRO A C 1
ATOM 942 O O . PRO A 1 119 ? -12.401 -12.226 7.058 1.00 84.00 119 PRO A O 1
ATOM 945 N N . ARG A 1 120 ? -13.709 -13.354 5.617 1.00 77.94 120 ARG A N 1
ATOM 946 C CA . ARG A 1 120 ? -14.793 -13.577 6.573 1.00 77.94 120 ARG A CA 1
ATOM 947 C C . ARG A 1 120 ? -14.416 -14.771 7.436 1.00 77.94 120 ARG A C 1
ATOM 949 O O . ARG A 1 120 ? -13.906 -15.758 6.898 1.00 77.94 120 ARG A O 1
ATOM 956 N N . ASP A 1 121 ? -14.673 -14.687 8.736 1.00 63.19 121 ASP A N 1
ATOM 957 C CA . ASP A 1 121 ? -14.561 -15.851 9.608 1.00 63.19 121 ASP A CA 1
ATOM 958 C C . ASP A 1 121 ? -15.415 -16.983 9.029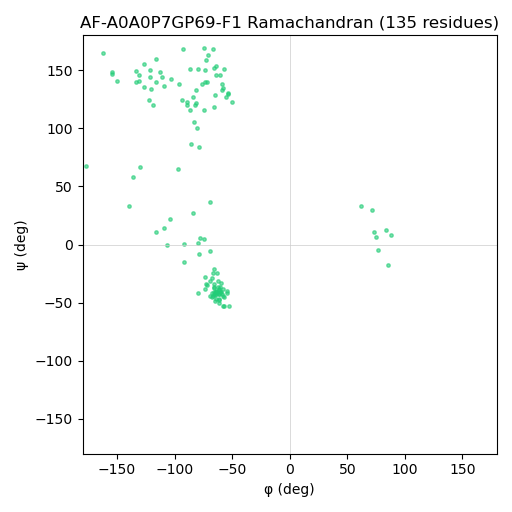 1.00 63.19 121 ASP A C 1
ATOM 960 O O . ASP A 1 121 ? -16.574 -16.784 8.662 1.00 63.19 121 ASP A O 1
ATOM 964 N N . GLY A 1 122 ? -14.832 -18.176 8.912 1.00 52.22 122 GLY A N 1
ATOM 965 C CA . GLY A 1 122 ? -15.480 -19.372 8.366 1.00 52.22 122 GLY A CA 1
ATOM 966 C C . GLY A 1 122 ? -16.583 -19.949 9.262 1.00 52.22 122 GLY A C 1
ATOM 967 O O . GLY A 1 122 ? -16.719 -21.164 9.352 1.00 52.22 122 GLY A O 1
ATOM 968 N N . ALA A 1 123 ? -17.361 -19.111 9.945 1.00 49.16 123 ALA A N 1
ATOM 969 C CA . ALA A 1 123 ? -18.411 -19.508 10.877 1.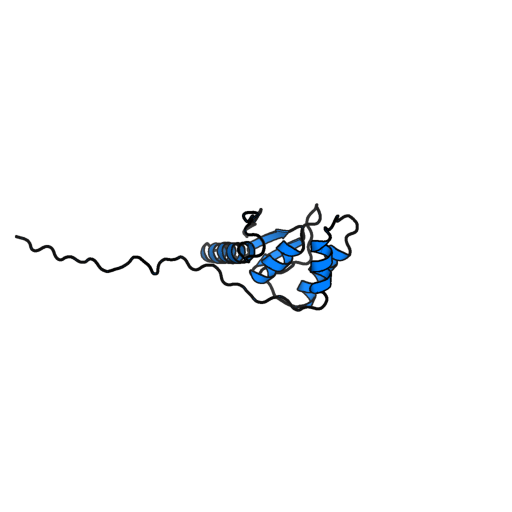00 49.16 123 ALA A CA 1
ATOM 970 C C . ALA A 1 123 ? -19.758 -19.821 10.194 1.00 49.16 123 ALA A C 1
ATOM 972 O O . ALA A 1 123 ? -20.797 -19.717 10.833 1.00 49.16 123 ALA A O 1
ATOM 973 N N . ASP A 1 124 ? -19.744 -20.253 8.929 1.00 48.03 124 ASP A N 1
ATOM 974 C CA . ASP A 1 124 ? -20.926 -20.787 8.226 1.00 48.03 124 ASP A CA 1
ATOM 975 C C . ASP A 1 124 ? -20.890 -22.325 8.109 1.00 48.03 124 ASP A C 1
ATOM 977 O O . ASP A 1 124 ? -21.526 -22.935 7.254 1.00 48.03 124 ASP A O 1
ATOM 981 N N . GLY A 1 125 ? -20.122 -22.980 8.987 1.00 44.53 125 GLY A N 1
ATOM 982 C CA . GLY A 1 125 ? -19.881 -24.421 8.940 1.00 44.53 125 GLY A CA 1
ATOM 983 C C . GLY A 1 125 ? -19.871 -25.123 10.295 1.00 44.53 125 GLY A C 1
ATOM 984 O O . GLY A 1 125 ? -19.083 -26.042 10.445 1.00 44.53 125 GLY A O 1
ATOM 985 N N . ALA A 1 126 ? -20.667 -24.699 11.288 1.00 45.56 126 ALA A N 1
ATOM 986 C CA . ALA A 1 126 ? -21.021 -25.523 12.464 1.00 45.56 126 ALA A CA 1
ATOM 987 C C . ALA A 1 126 ? -22.010 -24.817 13.416 1.00 45.56 126 ALA A C 1
ATOM 989 O O . ALA A 1 126 ? -21.686 -24.512 14.560 1.00 45.56 126 ALA A O 1
ATOM 990 N N . ARG A 1 127 ? -23.252 -24.591 12.983 1.00 45.94 127 ARG A N 1
ATOM 991 C CA . ARG A 1 127 ? -24.409 -24.586 13.900 1.00 45.94 127 ARG A CA 1
ATOM 992 C C . ARG A 1 127 ? -25.561 -25.358 13.263 1.00 45.94 127 ARG A C 1
ATOM 994 O O . ARG A 1 127 ? -26.643 -24.834 13.038 1.00 45.94 127 ARG A O 1
ATOM 1001 N N . GLY A 1 128 ? -25.292 -26.624 12.941 1.00 39.41 128 GLY A N 1
ATOM 1002 C CA . GLY A 1 128 ? -26.351 -27.609 12.752 1.00 39.41 128 GLY A CA 1
ATOM 1003 C C . GLY A 1 128 ? -27.036 -27.827 14.097 1.00 39.41 128 GLY A C 1
ATOM 1004 O O . GLY A 1 128 ? -26.377 -28.188 15.072 1.00 39.41 128 GLY A O 1
ATOM 1005 N N . GLY A 1 129 ? -28.331 -27.523 14.156 1.00 50.59 129 GLY A N 1
ATOM 1006 C CA . GLY A 1 129 ? -29.158 -27.694 15.340 1.00 50.59 129 GLY A CA 1
ATOM 1007 C C . GLY A 1 129 ? -29.111 -29.130 15.855 1.00 50.59 129 GLY A C 1
ATOM 1008 O O . GLY A 1 129 ? -29.364 -30.076 15.116 1.00 50.59 129 GLY A O 1
ATOM 1009 N N . GLY A 1 130 ? -28.798 -29.266 17.137 1.00 41.25 130 GLY A N 1
ATOM 1010 C CA . GLY A 1 130 ? -28.922 -30.500 17.896 1.00 41.25 130 GLY A CA 1
ATOM 1011 C C . GLY A 1 130 ? -29.671 -30.212 19.186 1.00 41.25 130 GLY A C 1
ATOM 1012 O O . GLY A 1 130 ? -29.087 -30.266 20.261 1.00 41.25 130 GLY A O 1
ATOM 1013 N N . THR A 1 131 ? -30.951 -29.851 19.084 1.00 48.19 131 THR A N 1
ATOM 1014 C CA . THR A 1 131 ? -31.880 -30.031 20.203 1.00 48.19 131 THR A CA 1
ATOM 1015 C C . THR A 1 131 ? -32.398 -31.455 20.088 1.00 48.19 131 THR A C 1
ATOM 1017 O O . THR A 1 131 ? -33.404 -31.702 19.428 1.00 48.19 131 THR A O 1
ATOM 1020 N N . THR A 1 132 ? -31.667 -32.406 20.663 1.00 47.72 132 THR A N 1
ATOM 1021 C CA . THR A 1 132 ? -32.252 -33.711 20.961 1.00 47.72 132 THR A CA 1
ATOM 1022 C C . THR A 1 132 ? -32.971 -33.558 22.289 1.00 47.72 132 THR A C 1
ATOM 1024 O O . THR A 1 132 ? -32.348 -33.412 23.338 1.00 47.72 132 THR A O 1
ATOM 1027 N N . ASP A 1 133 ? -34.290 -33.500 22.181 1.00 47.09 133 ASP A N 1
ATOM 1028 C CA . ASP A 1 133 ? -35.253 -33.631 23.260 1.00 47.09 133 ASP A CA 1
ATOM 1029 C C . ASP A 1 133 ? -34.933 -34.886 24.093 1.00 47.09 133 ASP A C 1
ATOM 1031 O O . ASP A 1 133 ? -34.808 -35.989 23.554 1.00 47.09 133 ASP A O 1
ATOM 1035 N N . LEU A 1 134 ? -34.725 -34.697 25.395 1.00 60.16 134 LEU A N 1
ATOM 1036 C CA . LEU A 1 134 ? -34.655 -35.775 26.378 1.00 60.16 134 LEU A CA 1
ATOM 1037 C C . LEU A 1 134 ? -36.081 -36.010 26.877 1.00 60.16 134 LEU A C 1
ATOM 1039 O O . LEU A 1 134 ? -36.638 -35.094 27.483 1.00 60.16 134 LEU A O 1
ATOM 1043 N N . PRO A 1 135 ? -36.672 -37.203 26.716 1.00 52.56 135 PRO A N 1
ATOM 1044 C CA . PRO A 1 135 ? -37.834 -37.540 27.511 1.00 52.56 135 PRO A CA 1
ATOM 1045 C C . PRO A 1 135 ? -37.367 -38.041 28.887 1.00 52.56 135 PRO A C 1
ATOM 1047 O O . PRO A 1 135 ? -36.662 -39.045 28.984 1.00 52.56 135 PRO A O 1
ATOM 1050 N N . GLU A 1 136 ? -37.781 -37.344 29.944 1.00 45.84 136 GLU A N 1
ATOM 1051 C CA . GLU A 1 136 ? -37.905 -37.887 31.306 1.00 45.84 136 GLU A CA 1
ATOM 1052 C C . GLU A 1 136 ? -39.389 -37.852 31.726 1.00 45.84 136 GLU A C 1
ATOM 1054 O O . GLU A 1 136 ? -40.128 -37.005 31.205 1.00 45.84 136 GLU A O 1
ATOM 1059 N N . PRO A 1 137 ? -39.840 -38.641 32.724 1.00 59.06 137 PRO A N 1
ATOM 1060 C CA . PRO A 1 137 ? -39.194 -39.771 33.408 1.00 59.06 137 PRO A CA 1
ATOM 1061 C C . PRO A 1 137 ? -39.871 -41.138 33.160 1.00 59.06 137 PRO A C 1
ATOM 1063 O O . PRO A 1 137 ? -41.051 -41.178 32.739 1.00 59.06 137 PRO A O 1
#

InterPro domains:
  IPR000182 GNAT domain [PF00583] (3-56)
  IPR000182 GNAT domain [PS51186] (1-75)
  IPR016181 Acyl-CoA N-acyltransferase [SSF55729] (2-63)

Solvent-accessible surface area (backbone atoms only — not comparable to full-atom values): 8295 Å² total; per-residue (Å²): 111,46,73,52,84,78,88,83,66,61,78,97,51,63,89,72,54,55,63,20,24,52,50,18,36,53,48,52,52,39,43,76,74,68,35,82,32,37,33,38,61,39,70,48,70,68,57,48,54,31,36,36,18,29,49,29,22,67,67,91,45,70,50,87,86,66,16,42,33,28,28,29,78,58,78,83,47,35,66,56,47,43,51,58,54,46,54,67,72,70,42,83,90,58,89,71,51,71,69,55,50,55,50,51,65,74,53,63,91,45,65,55,62,71,74,50,67,43,75,72,80,80,79,89,73,79,82,77,86,77,86,76,83,77,88,79,134

Organism: NCBI:txid699431

Foldseek 3Di:
DEEDEDFDDDPVCPPVLVSLLVLLQVQVVCVVVPNPKYKYWAQAVSNLLSVLLSCWFFPVDHDPPRTTMTMPPDDFWFVRSLVNLVSQVPPPVDPDDPVRVVVSVVCHPHGRDHHDHHDDPPVPPDDPDDPPDDDDD

Secondary structure (DSSP, 8-state):
-EEE------GGGTTSSHHHHHHHHHHHHHHHTT-S-EEEEESSHHHHHHHHHTT-EEEEEEETTTEEEEEES----HHHHHHHHHHHHH-TT----HHHHHHHHHTTTPPPPPPPPPPPPS-SSS------PPP--

pLDDT: mean 88.47, std 15.62, range [39.41, 98.38]